Protein AF-A0A8J7Y2Z4-F1 (afdb_monomer)

Foldseek 3Di:
DDDDDDDDDPDDDPPPPPWPWAAAPPPRATDTPPRDDDCCVCPVVVCVVVVDDDDPDQKDWDKDWDKDQAHPVVRDGDPDIFIKIWTWIWGADPVGDTPDIDGPHIGGPDPPPPDPPDDPPDDDD

pLDDT: mean 70.34, std 15.24, range [39.66, 91.12]

Structure (mmCIF, N/CA/C/O backbone):
data_AF-A0A8J7Y2Z4-F1
#
_entry.id   AF-A0A8J7Y2Z4-F1
#
loop_
_atom_site.group_PDB
_atom_site.id
_atom_site.type_symbol
_atom_site.label_atom_id
_atom_site.label_alt_id
_atom_site.label_comp_id
_atom_site.label_asym_id
_atom_site.label_enti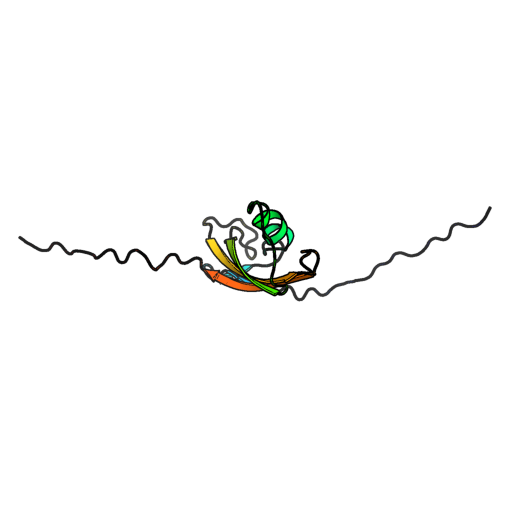ty_id
_atom_site.label_seq_id
_atom_site.pdbx_PDB_ins_code
_atom_site.Cartn_x
_atom_site.Cartn_y
_atom_site.Cartn_z
_atom_site.occupancy
_atom_site.B_iso_or_equiv
_atom_site.auth_seq_id
_atom_site.auth_comp_id
_atom_site.auth_asym_id
_atom_site.auth_atom_id
_atom_site.pdbx_PDB_model_num
ATOM 1 N N . MET A 1 1 ? 28.402 6.223 49.738 1.00 45.69 1 MET A N 1
ATOM 2 C CA . MET A 1 1 ? 28.584 5.985 48.288 1.00 45.69 1 MET A CA 1
ATOM 3 C C . MET A 1 1 ? 27.956 4.642 47.925 1.00 45.69 1 MET A C 1
ATOM 5 O O . MET A 1 1 ? 28.553 3.626 48.266 1.00 45.69 1 MET A O 1
ATOM 9 N N . PRO A 1 2 ? 26.757 4.584 47.319 1.00 43.56 2 PRO A N 1
ATOM 10 C CA . PRO A 1 2 ? 26.221 3.336 46.795 1.00 43.56 2 PRO A CA 1
ATOM 11 C C . PRO A 1 2 ? 26.666 3.099 45.345 1.00 43.56 2 PRO A C 1
ATOM 13 O O . PRO A 1 2 ? 26.938 4.023 44.582 1.00 43.56 2 PRO A O 1
ATOM 16 N N . LYS A 1 3 ? 26.810 1.812 45.032 1.00 46.12 3 LYS A N 1
ATOM 17 C CA . LYS A 1 3 ? 27.498 1.221 43.883 1.00 46.12 3 LYS A CA 1
ATOM 18 C C . LYS A 1 3 ? 26.715 1.407 42.574 1.00 46.12 3 LYS A C 1
ATOM 20 O O . LYS A 1 3 ? 25.490 1.370 42.562 1.00 46.12 3 LYS A O 1
ATOM 25 N N . ARG A 1 4 ? 27.455 1.584 41.471 1.00 52.19 4 ARG A N 1
ATOM 26 C CA . ARG A 1 4 ? 26.949 1.619 40.088 1.00 52.19 4 ARG A CA 1
ATOM 27 C C . ARG A 1 4 ? 26.346 0.264 39.716 1.00 52.19 4 ARG A C 1
ATOM 29 O O . ARG A 1 4 ? 27.083 -0.714 39.604 1.00 52.19 4 ARG A O 1
ATOM 36 N N . ASN A 1 5 ? 25.050 0.237 39.431 1.00 44.34 5 ASN A N 1
ATOM 37 C CA . ASN A 1 5 ? 24.403 -0.907 38.802 1.00 44.34 5 ASN A CA 1
ATOM 38 C C . ASN A 1 5 ? 24.473 -0.719 37.280 1.00 44.34 5 ASN A C 1
ATOM 40 O O . ASN A 1 5 ? 23.797 0.138 36.718 1.00 44.34 5 ASN A O 1
ATOM 44 N N . LYS A 1 6 ? 25.330 -1.501 36.615 1.00 52.31 6 LYS A N 1
ATOM 45 C CA . LYS A 1 6 ? 25.276 -1.708 35.162 1.00 52.31 6 LYS A CA 1
ATOM 46 C C . LYS A 1 6 ? 24.144 -2.702 34.887 1.00 52.31 6 LYS A C 1
ATOM 48 O O . LYS A 1 6 ? 24.355 -3.899 35.039 1.00 52.31 6 LYS A O 1
ATOM 53 N N . SER A 1 7 ? 22.967 -2.207 34.511 1.00 43.47 7 SER A N 1
ATOM 54 C CA . SER A 1 7 ? 21.916 -3.021 33.8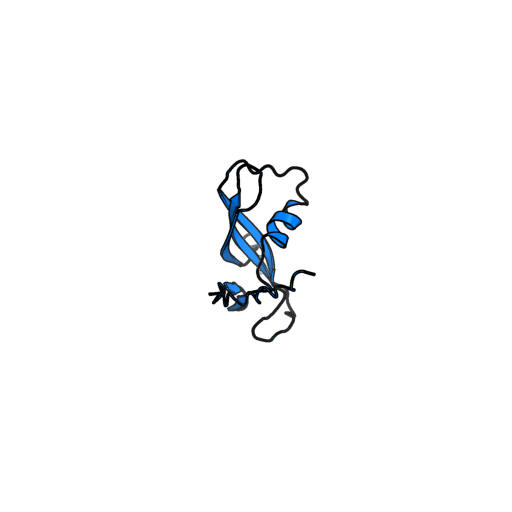83 1.00 43.47 7 SER A CA 1
ATOM 55 C C . SER A 1 7 ? 22.126 -2.925 32.373 1.00 43.47 7 SER A C 1
ATOM 57 O O . SER A 1 7 ? 22.081 -1.838 31.807 1.00 43.47 7 SER A O 1
ATOM 59 N N . SER A 1 8 ? 22.796 -3.930 31.816 1.00 45.09 8 SER A N 1
ATOM 60 C CA . SER A 1 8 ? 22.183 -5.012 31.039 1.00 45.09 8 SER A CA 1
ATOM 61 C C . SER A 1 8 ? 21.781 -4.536 29.645 1.00 45.09 8 SER A C 1
ATOM 63 O O . SER A 1 8 ? 20.785 -3.846 29.451 1.00 45.09 8 SER A O 1
ATOM 65 N N . ARG A 1 9 ? 22.628 -4.896 28.675 1.00 52.00 9 ARG A N 1
ATOM 66 C CA . ARG A 1 9 ? 22.355 -4.775 27.244 1.00 52.00 9 ARG A CA 1
ATOM 67 C C . ARG A 1 9 ? 21.118 -5.617 26.938 1.00 52.00 9 ARG A C 1
ATOM 69 O O . ARG A 1 9 ? 21.194 -6.840 27.002 1.00 52.00 9 ARG A O 1
ATOM 76 N N . HIS A 1 10 ? 20.012 -4.977 26.578 1.00 39.66 10 HIS A N 1
ATOM 77 C CA . HIS A 1 10 ? 18.959 -5.653 25.834 1.00 39.66 10 HIS A CA 1
ATOM 78 C C . HIS A 1 10 ? 19.447 -5.827 24.394 1.00 39.66 10 HIS A C 1
ATOM 80 O O . HIS A 1 10 ? 19.418 -4.902 23.591 1.00 39.66 10 HIS A O 1
ATOM 86 N N . THR A 1 11 ? 19.970 -7.013 24.096 1.00 55.78 11 THR A N 1
ATOM 87 C CA . THR A 1 11 ? 20.035 -7.556 22.738 1.00 55.78 11 THR A CA 1
ATOM 88 C C . THR A 1 11 ? 18.927 -8.590 22.616 1.00 55.78 11 THR A C 1
ATOM 90 O O . THR A 1 11 ? 19.052 -9.688 23.150 1.00 55.78 11 THR A O 1
ATOM 93 N N . SER A 1 12 ? 17.836 -8.198 21.975 1.00 47.88 12 SER A N 1
ATOM 94 C CA . SER A 1 12 ? 16.722 -9.012 21.478 1.00 47.88 12 SER A CA 1
ATOM 95 C C . SER A 1 12 ? 15.863 -7.981 20.738 1.00 47.88 12 SER A C 1
ATOM 97 O O . SER A 1 12 ? 15.565 -6.955 21.328 1.00 47.88 12 SER A O 1
ATOM 99 N N . GLU A 1 13 ? 15.552 -8.079 19.454 1.00 49.38 13 GLU A N 1
ATOM 100 C CA . GLU A 1 13 ? 14.947 -9.228 18.799 1.00 49.38 13 GLU A CA 1
ATOM 101 C C . GLU A 1 13 ? 15.454 -9.334 17.358 1.00 49.38 13 GLU A C 1
ATOM 103 O O . GLU A 1 13 ? 15.487 -8.370 16.595 1.00 49.38 13 GLU A O 1
ATOM 108 N N . LYS A 1 14 ? 15.881 -10.540 16.988 1.00 47.16 14 LYS A N 1
ATOM 109 C CA . LYS A 1 14 ? 16.121 -10.919 15.602 1.00 47.16 14 LYS A CA 1
ATOM 110 C C . LYS A 1 14 ? 14.751 -11.248 15.020 1.00 47.16 14 LYS A C 1
ATOM 112 O O . LYS A 1 14 ? 14.357 -12.410 15.012 1.00 47.16 14 LYS A O 1
ATOM 117 N N . ASP A 1 15 ? 14.017 -10.214 14.633 1.00 45.75 15 ASP A N 1
ATOM 118 C CA . ASP A 1 15 ? 12.743 -10.375 13.950 1.00 45.75 15 ASP 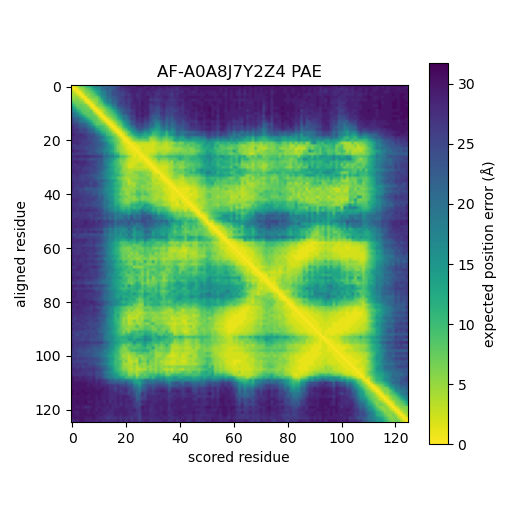A CA 1
ATOM 119 C C . ASP A 1 15 ? 13.048 -10.939 12.559 1.00 45.75 15 ASP A C 1
ATOM 121 O O . ASP A 1 15 ? 13.644 -10.280 11.702 1.00 45.75 15 ASP A O 1
ATOM 125 N N . THR A 1 16 ? 12.783 -12.230 12.369 1.00 44.59 16 THR A N 1
ATOM 126 C CA . THR A 1 16 ? 12.828 -12.869 11.054 1.00 44.59 16 THR A CA 1
ATOM 127 C C . THR A 1 16 ? 11.646 -12.350 10.253 1.00 44.59 16 THR A C 1
ATOM 129 O O . THR A 1 16 ? 10.611 -13.004 10.142 1.00 44.59 16 THR A O 1
ATOM 132 N N . ASP A 1 17 ? 11.844 -11.146 9.735 1.00 49.31 17 ASP A N 1
ATOM 133 C CA . ASP A 1 17 ? 11.021 -10.424 8.787 1.00 49.31 17 ASP A CA 1
ATOM 134 C C . ASP A 1 17 ? 10.787 -11.327 7.571 1.00 49.31 17 ASP A C 1
ATOM 136 O O . ASP A 1 17 ? 11.616 -11.433 6.660 1.00 49.31 17 ASP A O 1
ATOM 140 N N . LYS A 1 18 ? 9.662 -12.051 7.578 1.00 48.12 18 LYS A N 1
ATOM 141 C CA . LYS A 1 18 ? 9.069 -12.610 6.364 1.00 48.12 18 LYS A CA 1
ATOM 142 C C . LYS A 1 18 ? 8.580 -11.416 5.546 1.00 48.12 18 LYS A C 1
ATOM 144 O O . LYS A 1 18 ? 7.381 -11.163 5.488 1.00 48.12 18 LYS A O 1
ATOM 149 N N . ARG A 1 19 ? 9.524 -10.659 4.976 1.00 58.28 19 ARG A N 1
ATOM 150 C CA . ARG A 1 19 ? 9.249 -9.483 4.150 1.00 58.28 19 ARG A CA 1
ATOM 151 C C . ARG A 1 19 ? 8.304 -9.926 3.055 1.00 58.28 19 ARG A C 1
ATOM 153 O O . ARG A 1 19 ? 8.682 -10.766 2.236 1.00 58.28 19 ARG A O 1
ATOM 160 N N . ALA A 1 20 ? 7.088 -9.394 3.063 1.00 60.03 20 ALA A N 1
ATOM 161 C CA . ALA A 1 20 ? 6.211 -9.507 1.915 1.00 60.03 20 ALA A CA 1
ATOM 162 C C . ALA A 1 20 ? 6.989 -8.964 0.707 1.00 60.03 20 ALA A C 1
ATOM 164 O O . ALA A 1 20 ? 7.439 -7.818 0.715 1.00 60.03 20 ALA A O 1
ATOM 165 N N . ARG A 1 21 ? 7.250 -9.836 -0.269 1.00 71.12 21 ARG A N 1
ATOM 166 C CA . ARG A 1 21 ? 7.872 -9.475 -1.541 1.00 71.12 21 ARG A CA 1
ATOM 167 C C . ARG A 1 21 ? 6.752 -9.392 -2.555 1.00 71.12 21 ARG A C 1
ATOM 169 O O . ARG A 1 21 ? 6.085 -10.397 -2.801 1.00 71.12 21 ARG A O 1
ATOM 176 N N . PHE A 1 22 ? 6.543 -8.205 -3.097 1.00 80.62 22 PHE A N 1
ATOM 177 C CA . PHE A 1 22 ? 5.623 -8.000 -4.202 1.00 80.62 22 PHE A CA 1
ATOM 178 C C . PHE A 1 22 ? 6.401 -8.049 -5.510 1.00 80.62 22 PHE A C 1
ATOM 180 O O . PHE A 1 22 ? 7.631 -8.013 -5.514 1.00 80.62 22 PHE A O 1
ATOM 187 N N . VAL A 1 23 ? 5.686 -8.169 -6.619 1.00 81.19 23 VAL A N 1
ATOM 188 C CA . VAL A 1 23 ? 6.271 -8.157 -7.958 1.00 81.19 23 VAL A CA 1
ATOM 189 C C . VAL A 1 23 ? 5.662 -6.985 -8.707 1.00 81.19 23 VAL A C 1
ATOM 191 O O . VAL A 1 23 ? 4.443 -6.824 -8.697 1.00 81.19 23 VAL A O 1
ATOM 194 N N . CYS A 1 24 ? 6.500 -6.161 -9.333 1.00 80.81 24 CYS A N 1
ATOM 195 C CA . CYS A 1 24 ? 6.046 -5.113 -10.231 1.00 80.81 24 CYS A CA 1
ATOM 196 C C . CYS A 1 24 ? 5.332 -5.786 -11.414 1.00 80.81 24 CYS A C 1
ATOM 198 O O . CYS A 1 24 ? 5.974 -6.539 -12.148 1.00 80.81 24 CYS A O 1
ATOM 200 N N . PRO A 1 25 ? 4.034 -5.531 -11.636 1.00 78.81 25 PRO A N 1
ATOM 201 C CA . PRO A 1 25 ? 3.274 -6.221 -12.677 1.00 78.81 25 PRO A CA 1
ATOM 202 C C . PRO A 1 25 ? 3.734 -5.867 -14.096 1.00 78.81 25 PRO A C 1
ATOM 204 O O . PRO A 1 25 ? 3.429 -6.602 -15.027 1.00 78.81 25 PRO A O 1
ATOM 207 N N . VAL A 1 26 ? 4.483 -4.774 -14.265 1.00 77.38 26 VAL A N 1
ATOM 208 C CA . VAL A 1 26 ? 4.904 -4.299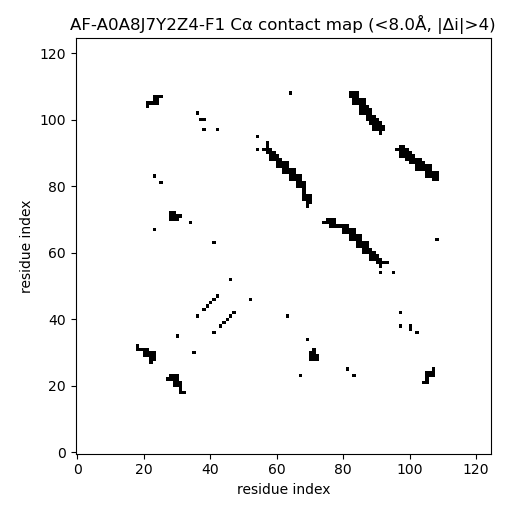 -15.585 1.00 77.38 26 VAL A CA 1
ATOM 209 C C . VAL A 1 26 ? 6.263 -4.880 -16.010 1.00 77.38 26 VAL A C 1
ATOM 211 O O . VAL A 1 26 ? 6.396 -5.342 -17.137 1.00 77.38 26 VAL A O 1
ATOM 214 N N . TYR A 1 27 ? 7.265 -4.929 -15.120 1.00 76.38 27 TYR A N 1
ATOM 215 C CA . TYR A 1 27 ? 8.586 -5.513 -15.438 1.00 76.38 27 TYR A CA 1
ATOM 216 C C . TYR A 1 27 ? 8.812 -6.915 -14.854 1.00 76.38 27 TYR A C 1
ATOM 218 O O . TYR A 1 27 ? 9.818 -7.552 -15.155 1.00 76.38 27 TYR A O 1
ATOM 226 N N . GLY A 1 28 ? 7.920 -7.401 -13.988 1.00 73.25 28 GLY A N 1
ATOM 227 C CA . GLY A 1 28 ? 8.049 -8.712 -13.350 1.00 73.25 28 GLY A CA 1
ATOM 228 C C . GLY A 1 28 ? 9.140 -8.808 -12.275 1.00 73.25 28 GLY A C 1
ATOM 229 O O . GLY A 1 28 ? 9.394 -9.907 -11.787 1.00 73.25 28 GLY A O 1
ATOM 230 N N . LYS A 1 29 ? 9.770 -7.689 -11.891 1.00 78.75 29 LYS A N 1
ATOM 231 C CA . LYS A 1 29 ? 10.847 -7.634 -10.884 1.00 78.75 29 LYS A CA 1
ATOM 232 C C . LYS A 1 29 ? 10.310 -7.404 -9.471 1.00 78.75 29 LYS A C 1
ATOM 234 O O . LYS A 1 29 ? 9.214 -6.863 -9.301 1.00 78.75 29 LYS A O 1
ATOM 239 N N . SER A 1 30 ? 11.055 -7.834 -8.452 1.00 77.88 30 SER A N 1
ATOM 240 C CA . SER A 1 30 ? 10.611 -7.731 -7.057 1.00 77.88 30 SER A CA 1
ATOM 241 C C . SER A 1 30 ? 10.569 -6.293 -6.540 1.00 77.88 30 SER A C 1
ATOM 243 O O . SER A 1 30 ? 11.470 -5.508 -6.810 1.00 77.88 30 SER A O 1
ATOM 245 N N . VAL A 1 31 ? 9.558 -6.003 -5.722 1.00 74.69 31 VAL A N 1
ATOM 246 C CA . VAL A 1 31 ? 9.426 -4.781 -4.925 1.00 74.69 31 VAL A CA 1
ATOM 247 C C . VAL A 1 31 ? 9.395 -5.181 -3.453 1.00 74.69 31 VAL A C 1
ATOM 249 O O . VAL A 1 31 ? 8.546 -5.970 -3.016 1.00 74.69 31 VAL A O 1
ATOM 252 N N . SER A 1 32 ? 10.332 -4.664 -2.674 1.00 74.81 32 SER A N 1
ATOM 253 C CA . SER A 1 32 ? 10.498 -4.934 -1.255 1.00 74.81 32 SER A CA 1
ATOM 254 C C . SER A 1 32 ? 10.911 -3.661 -0.500 1.00 74.81 32 SER A C 1
ATOM 256 O O . SER A 1 32 ? 10.794 -2.536 -0.978 1.00 74.81 32 SER A O 1
ATOM 258 N N . ARG A 1 33 ? 11.263 -3.786 0.781 1.00 72.69 33 ARG A N 1
ATOM 259 C CA . ARG A 1 33 ? 11.693 -2.623 1.573 1.00 72.69 33 ARG A CA 1
ATOM 260 C C . ARG A 1 33 ? 13.143 -2.268 1.216 1.00 72.69 33 ARG A C 1
ATOM 262 O O . ARG A 1 33 ? 13.970 -3.183 1.256 1.00 72.69 33 ARG A O 1
ATOM 269 N N . PRO A 1 34 ? 13.486 -0.977 1.019 1.00 70.06 34 PRO A N 1
ATOM 270 C CA . PRO A 1 34 ? 12.735 0.219 1.438 1.00 70.06 34 PRO A CA 1
ATOM 271 C C . PRO A 1 34 ? 11.815 0.845 0.374 1.00 70.06 34 PRO A C 1
ATOM 273 O O . PRO A 1 34 ? 11.239 1.892 0.641 1.00 70.06 34 PRO A O 1
ATOM 276 N N . HIS A 1 35 ? 11.677 0.241 -0.804 1.00 72.69 35 HIS A N 1
ATOM 277 C CA . HIS A 1 35 ? 10.962 0.833 -1.943 1.00 72.69 35 HIS A CA 1
ATOM 278 C C . HIS A 1 35 ? 9.455 0.529 -1.957 1.00 72.69 35 HIS A C 1
ATOM 280 O O . HIS A 1 35 ? 8.721 1.047 -2.797 1.00 72.69 35 HIS A O 1
ATOM 286 N N . LEU A 1 36 ? 8.977 -0.281 -1.009 1.00 77.56 36 LEU A N 1
ATOM 287 C CA . LEU A 1 36 ? 7.555 -0.462 -0.733 1.00 77.56 36 LEU A CA 1
ATOM 288 C C . LEU A 1 36 ? 6.947 0.748 -0.026 1.00 77.56 36 LEU A C 1
ATOM 290 O O . LEU A 1 36 ? 7.569 1.372 0.832 1.00 77.56 36 LEU A O 1
ATOM 294 N N . LEU A 1 37 ? 5.673 0.980 -0.332 1.00 80.19 37 LEU A N 1
ATOM 295 C CA . LEU A 1 37 ? 4.841 1.959 0.353 1.00 80.19 37 LEU A CA 1
ATOM 296 C C . LEU A 1 37 ? 4.748 1.660 1.851 1.00 80.19 37 LEU A C 1
ATOM 298 O O . LEU A 1 37 ? 4.622 0.507 2.277 1.00 80.19 37 LEU A O 1
ATOM 302 N N . ASP A 1 38 ? 4.760 2.721 2.645 1.00 82.94 38 ASP A N 1
ATOM 303 C CA . ASP A 1 38 ? 4.615 2.658 4.090 1.00 82.94 38 ASP A CA 1
ATOM 304 C C . ASP A 1 38 ? 3.538 3.630 4.591 1.00 82.94 38 ASP A C 1
ATOM 306 O O . ASP A 1 38 ? 3.005 4.466 3.859 1.00 82.94 38 ASP A O 1
ATOM 310 N N . VAL A 1 39 ? 3.189 3.505 5.872 1.00 82.56 39 VAL A N 1
ATOM 311 C CA . VAL A 1 39 ? 2.166 4.351 6.506 1.00 82.56 39 VAL A CA 1
ATOM 312 C C . VAL A 1 39 ? 2.537 5.833 6.413 1.00 82.56 39 VAL A C 1
ATOM 314 O O . VAL A 1 39 ? 1.660 6.677 6.231 1.00 82.56 39 VAL A O 1
ATOM 317 N N . GLN A 1 40 ? 3.828 6.150 6.536 1.00 82.50 40 GLN A N 1
ATOM 318 C CA . GLN A 1 40 ? 4.324 7.520 6.501 1.00 82.50 40 GLN A CA 1
ATOM 319 C C . GLN A 1 40 ? 4.050 8.163 5.135 1.00 82.50 40 GLN A C 1
ATOM 321 O O . GLN A 1 40 ? 3.379 9.190 5.070 1.00 82.50 40 GLN A O 1
ATOM 326 N N . SER A 1 41 ? 4.493 7.527 4.052 1.00 82.12 41 SER A N 1
ATOM 327 C CA . SER A 1 41 ? 4.307 8.014 2.682 1.00 82.12 41 SER A CA 1
ATOM 328 C C . SER A 1 41 ? 2.834 8.059 2.267 1.00 82.12 41 SER A C 1
ATOM 330 O O . SER A 1 41 ? 2.382 9.049 1.695 1.00 82.12 41 SER A O 1
ATOM 332 N N . VAL A 1 42 ? 2.047 7.029 2.594 1.00 80.19 42 VAL A N 1
ATOM 333 C CA . VAL A 1 42 ? 0.667 6.910 2.093 1.00 80.19 42 VAL A CA 1
ATOM 334 C C . VAL A 1 42 ? -0.341 7.688 2.936 1.00 80.19 42 VAL A C 1
ATOM 336 O O . VAL A 1 42 ? -1.150 8.445 2.398 1.00 80.19 42 VAL A O 1
ATOM 339 N N . ILE A 1 43 ? -0.328 7.496 4.256 1.00 79.38 43 ILE A N 1
ATOM 340 C CA . ILE A 1 43 ? -1.345 8.062 5.150 1.00 79.38 43 ILE A CA 1
ATOM 341 C C . ILE A 1 43 ? -0.918 9.438 5.638 1.00 79.38 43 ILE A C 1
ATOM 343 O O . ILE A 1 43 ? -1.686 10.391 5.541 1.00 79.38 43 ILE A O 1
ATOM 347 N N . ILE A 1 44 ? 0.295 9.554 6.179 1.00 75.31 44 ILE A N 1
ATOM 348 C CA . ILE A 1 44 ? 0.717 10.793 6.838 1.00 75.31 44 ILE A CA 1
ATOM 349 C C . ILE A 1 44 ? 1.001 11.871 5.796 1.00 75.31 44 ILE A C 1
ATOM 351 O O . ILE A 1 44 ? 0.512 12.984 5.950 1.00 75.31 44 ILE A O 1
ATOM 355 N N . GLU A 1 45 ? 1.743 11.543 4.740 1.00 77.94 45 GLU A N 1
ATOM 356 C CA . GLU A 1 45 ? 2.132 12.483 3.684 1.00 77.94 45 GLU A CA 1
ATOM 357 C C . GLU A 1 45 ? 1.113 12.517 2.541 1.00 77.94 45 GLU A C 1
ATOM 359 O O . GLU A 1 45 ? 0.691 13.596 2.124 1.00 77.94 45 GLU A O 1
ATOM 364 N N . GLY A 1 46 ? 0.650 11.355 2.073 1.00 72.44 46 GLY A N 1
ATOM 365 C CA . GLY A 1 46 ? -0.315 11.267 0.977 1.00 72.44 46 GLY A CA 1
ATOM 366 C C . GLY A 1 46 ? -1.666 11.906 1.306 1.00 72.44 46 GLY A C 1
ATOM 367 O O . GLY A 1 46 ? -2.214 12.652 0.492 1.00 72.44 46 GLY A O 1
ATOM 368 N N . TRP A 1 47 ? -2.206 11.691 2.512 1.00 72.00 47 TRP A N 1
ATOM 369 C CA . TRP A 1 47 ? -3.487 12.300 2.901 1.00 72.00 47 TRP A CA 1
ATOM 370 C C . TRP A 1 47 ? -3.341 13.708 3.483 1.00 72.00 47 TRP A C 1
ATOM 372 O O . TRP A 1 47 ? -4.353 14.395 3.638 1.00 72.00 47 TRP A O 1
ATOM 382 N N . TYR A 1 48 ? -2.113 14.180 3.737 1.00 57.16 48 TYR A N 1
ATOM 383 C CA . TYR A 1 48 ? -1.838 15.551 4.185 1.00 57.16 48 TYR A CA 1
ATOM 384 C C . TYR A 1 48 ? -2.423 16.605 3.237 1.00 57.16 48 TYR A C 1
ATOM 386 O O . TYR A 1 48 ? -2.919 17.646 3.670 1.00 57.16 48 TYR A O 1
ATOM 394 N N . PHE A 1 49 ? -2.396 16.330 1.930 1.00 53.16 49 PHE A N 1
ATOM 395 C CA . PHE A 1 49 ? -2.884 17.251 0.902 1.00 53.16 49 PHE A CA 1
ATOM 396 C C . PHE A 1 49 ? -4.412 17.345 0.834 1.00 53.16 49 PHE A C 1
ATOM 398 O O . PHE A 1 49 ? -4.958 18.275 0.235 1.00 53.16 49 PHE A O 1
ATOM 405 N N . VAL A 1 50 ? -5.123 16.436 1.497 1.00 61.06 50 VAL A N 1
ATOM 406 C CA . VAL A 1 50 ? -6.577 16.474 1.593 1.00 61.06 50 VAL A CA 1
ATOM 407 C C . VAL A 1 50 ? -6.933 17.277 2.848 1.00 61.06 50 VAL A C 1
ATOM 409 O O . VAL A 1 50 ? -6.960 16.761 3.961 1.00 61.06 50 VAL A O 1
ATOM 412 N N . GLN A 1 51 ? -7.208 18.576 2.674 1.00 53.47 51 GLN A N 1
ATOM 413 C CA . GLN A 1 51 ? -7.354 19.569 3.760 1.00 53.47 51 GLN A CA 1
ATOM 414 C C . GLN A 1 51 ? -8.332 19.189 4.897 1.00 53.47 51 GLN A C 1
ATOM 416 O O . GLN A 1 51 ? -8.284 19.807 5.962 1.00 53.47 51 GLN A O 1
ATOM 421 N N . ARG A 1 52 ? -9.234 18.214 4.695 1.00 56.06 52 ARG A N 1
ATOM 422 C CA . ARG A 1 52 ? -10.146 17.667 5.717 1.00 56.06 52 ARG A CA 1
ATOM 423 C C . ARG A 1 52 ? -10.490 16.193 5.460 1.00 56.06 52 ARG A C 1
ATOM 425 O O . ARG A 1 52 ? -11.627 15.880 5.111 1.00 56.06 52 ARG A O 1
ATOM 432 N N . THR A 1 53 ? -9.548 15.280 5.675 1.00 62.00 53 THR A N 1
ATOM 433 C CA . THR A 1 53 ? -9.861 13.840 5.701 1.00 62.00 53 THR A CA 1
ATOM 434 C C . THR A 1 53 ? -10.434 13.450 7.058 1.00 62.00 53 THR A C 1
ATOM 436 O O . THR A 1 53 ? -9.786 13.609 8.089 1.00 62.00 53 THR A O 1
ATOM 439 N N . ARG A 1 54 ? -11.666 12.932 7.076 1.00 64.75 54 ARG A N 1
ATOM 440 C CA . ARG A 1 54 ? -12.251 12.283 8.255 1.00 64.75 54 ARG A CA 1
ATOM 441 C C . ARG A 1 54 ? -12.463 10.811 7.946 1.00 64.75 54 ARG A C 1
ATOM 443 O O . ARG A 1 54 ? -13.296 10.470 7.112 1.00 64.75 54 ARG A O 1
ATOM 450 N N . ILE A 1 55 ? -11.763 9.953 8.674 1.00 67.06 55 ILE A N 1
ATOM 451 C CA . ILE A 1 55 ? -11.969 8.508 8.624 1.00 67.06 55 ILE A CA 1
ATOM 452 C C . ILE A 1 55 ? -13.205 8.197 9.470 1.00 67.06 55 ILE A C 1
ATOM 454 O O . ILE A 1 55 ? -13.216 8.407 10.680 1.00 67.06 55 ILE A O 1
ATOM 458 N N . VAL A 1 56 ? -14.293 7.785 8.821 1.00 67.56 56 VAL A N 1
ATOM 459 C CA . VAL A 1 56 ? -15.567 7.451 9.492 1.00 67.56 56 VAL A CA 1
ATOM 460 C C . VAL A 1 56 ? -15.729 5.936 9.648 1.00 67.56 56 VAL A C 1
ATOM 462 O O . VAL A 1 56 ? -16.522 5.475 10.465 1.00 67.56 56 VAL A O 1
ATOM 465 N N . ILE A 1 57 ? -14.949 5.163 8.890 1.00 73.00 57 ILE A N 1
ATOM 466 C CA . ILE A 1 57 ? -14.976 3.704 8.883 1.00 73.00 57 ILE A CA 1
ATOM 467 C C . ILE A 1 57 ? -13.646 3.211 9.467 1.00 73.00 57 ILE A C 1
ATOM 469 O O . ILE A 1 57 ? -12.600 3.570 8.935 1.00 73.00 57 ILE A O 1
ATOM 473 N N . PRO A 1 58 ? -13.656 2.394 10.535 1.00 79.94 58 PRO A N 1
ATOM 474 C CA . PRO A 1 58 ? -12.436 1.973 11.230 1.00 79.94 58 PRO A CA 1
ATOM 475 C C . PRO A 1 58 ? -11.561 1.020 10.408 1.00 79.94 58 PRO A C 1
ATOM 477 O O . PRO A 1 58 ? -10.416 0.790 10.766 1.00 79.94 58 PRO A O 1
ATOM 480 N N . LYS A 1 59 ? -12.093 0.444 9.328 1.00 89.19 59 LYS A N 1
ATOM 481 C CA . LYS A 1 59 ? -11.373 -0.451 8.422 1.00 89.19 59 LYS A CA 1
ATOM 482 C C . LYS A 1 59 ? -11.667 -0.034 6.995 1.00 89.19 59 LYS A C 1
ATOM 484 O O . LYS A 1 59 ? -12.835 0.074 6.625 1.00 89.19 59 LYS A O 1
ATOM 489 N N . VAL A 1 60 ? -10.632 0.195 6.206 1.00 87.06 60 VAL A N 1
ATOM 490 C CA . VAL A 1 60 ? -10.765 0.676 4.833 1.00 87.06 60 VAL A CA 1
ATOM 491 C C . VAL A 1 60 ? -9.812 -0.081 3.924 1.00 87.06 60 VAL A C 1
ATOM 493 O O . VAL A 1 60 ? -8.685 -0.391 4.301 1.00 87.06 60 VAL A O 1
ATOM 496 N N . VAL A 1 61 ? -10.294 -0.380 2.722 1.00 87.12 61 VAL A N 1
ATOM 497 C CA . VAL A 1 61 ? -9.454 -0.768 1.593 1.00 87.12 61 VAL A CA 1
ATOM 498 C C . VAL A 1 61 ? -9.474 0.401 0.625 1.00 87.12 61 VAL A C 1
ATOM 500 O O . VAL A 1 61 ? -10.555 0.882 0.281 1.00 87.12 61 VAL A O 1
ATOM 503 N N . PHE A 1 62 ? -8.306 0.882 0.227 1.00 84.44 62 PHE A N 1
ATOM 504 C CA . PHE A 1 62 ? -8.186 1.980 -0.723 1.00 84.44 62 PHE A CA 1
ATOM 505 C C . PHE A 1 62 ? -7.052 1.726 -1.709 1.00 84.44 62 PHE A C 1
ATOM 507 O O . PHE A 1 62 ? -6.139 0.943 -1.450 1.00 84.44 62 PHE A O 1
ATOM 514 N N . GLU A 1 63 ? -7.143 2.390 -2.851 1.00 86.69 63 GLU A N 1
ATOM 515 C CA . GLU A 1 63 ? -6.135 2.347 -3.900 1.00 86.69 63 GLU A CA 1
ATOM 516 C C . GLU A 1 63 ? -5.219 3.564 -3.769 1.00 86.69 63 GLU A C 1
ATOM 518 O O . GLU A 1 63 ? -5.677 4.677 -3.494 1.00 86.69 63 GLU A O 1
ATOM 523 N N . HIS A 1 64 ? -3.919 3.344 -3.931 1.00 85.12 64 HIS A N 1
ATOM 524 C CA . HIS A 1 64 ? -2.912 4.393 -3.931 1.00 85.12 64 HIS A CA 1
ATOM 525 C C . HIS A 1 64 ? -2.020 4.243 -5.156 1.00 85.12 64 HIS A C 1
ATOM 527 O O . HIS A 1 64 ? -1.371 3.214 -5.341 1.00 85.12 64 HIS A O 1
ATOM 533 N N . GLU A 1 65 ? -2.002 5.277 -5.985 1.00 85.69 65 GLU A N 1
ATOM 534 C CA . GLU A 1 65 ? -1.117 5.367 -7.138 1.00 85.69 65 GLU A CA 1
ATOM 535 C C . GLU A 1 65 ? 0.301 5.715 -6.673 1.00 85.69 65 GLU A C 1
ATOM 537 O O . GLU A 1 65 ? 0.500 6.662 -5.911 1.00 85.69 65 GLU A O 1
ATOM 542 N N . SER A 1 66 ? 1.290 4.951 -7.125 1.00 80.75 66 SER A N 1
ATOM 543 C CA . SER A 1 66 ? 2.699 5.205 -6.844 1.00 80.75 66 SER A CA 1
ATOM 544 C C . SER A 1 66 ? 3.568 4.943 -8.068 1.00 80.75 66 SER A C 1
ATOM 546 O O . SER A 1 66 ? 3.176 4.250 -9.004 1.00 80.75 66 SER A O 1
ATOM 548 N N . ILE A 1 67 ? 4.771 5.516 -8.068 1.00 82.00 67 ILE A N 1
ATOM 549 C CA . ILE A 1 67 ? 5.740 5.339 -9.149 1.00 82.00 67 ILE A CA 1
ATOM 550 C C . ILE A 1 67 ? 6.807 4.348 -8.692 1.00 82.00 67 ILE A C 1
ATOM 552 O O . ILE A 1 67 ? 7.538 4.598 -7.734 1.00 82.00 67 ILE A O 1
ATOM 556 N N . HIS A 1 68 ? 6.925 3.239 -9.410 1.00 79.50 68 HIS A N 1
ATOM 557 C CA . HIS A 1 68 ? 8.028 2.304 -9.294 1.00 79.50 68 HIS A CA 1
ATOM 558 C C . HIS A 1 68 ? 9.217 2.819 -10.118 1.00 79.50 68 HIS A C 1
ATOM 560 O O . HIS A 1 68 ? 9.162 2.871 -11.347 1.00 79.50 68 HIS A O 1
ATOM 566 N N . CYS A 1 69 ? 10.275 3.242 -9.424 1.00 77.88 69 CYS A N 1
ATOM 567 C CA . CYS A 1 69 ? 11.442 3.911 -10.008 1.00 77.88 69 CYS A CA 1
ATOM 568 C C . CYS A 1 69 ? 12.776 3.199 -9.738 1.00 77.88 69 CYS A C 1
ATOM 570 O O . CYS A 1 69 ? 13.829 3.706 -10.124 1.00 77.88 69 CYS A O 1
ATOM 572 N N . HIS A 1 70 ? 12.754 2.052 -9.057 1.00 79.00 70 HIS A N 1
ATOM 573 C CA . HIS A 1 70 ? 13.958 1.360 -8.616 1.00 79.00 70 HIS A CA 1
ATOM 574 C C . HIS A 1 70 ? 13.871 -0.134 -8.904 1.00 79.00 70 HIS A C 1
ATOM 576 O O . HIS A 1 70 ? 12.853 -0.763 -8.645 1.00 79.00 70 HIS A O 1
ATOM 582 N N . ASP A 1 71 ? 14.952 -0.682 -9.434 1.00 75.75 71 ASP A N 1
ATOM 583 C CA . ASP A 1 71 ? 15.136 -2.102 -9.653 1.00 75.75 71 ASP A CA 1
ATOM 584 C C . ASP A 1 71 ? 15.939 -2.697 -8.501 1.00 75.75 71 ASP A C 1
ATOM 586 O O . ASP A 1 71 ? 17.139 -2.454 -8.381 1.00 75.75 71 ASP A O 1
ATOM 590 N N . GLU A 1 72 ? 15.287 -3.494 -7.661 1.00 75.12 72 GLU A N 1
ATOM 591 C CA . GLU A 1 72 ? 15.952 -4.103 -6.510 1.00 75.12 72 GLU A CA 1
ATOM 592 C C . GLU A 1 72 ? 16.872 -5.274 -6.866 1.00 75.12 72 GLU A C 1
ATOM 594 O O . GLU A 1 72 ? 17.746 -5.621 -6.072 1.00 75.12 72 GLU A O 1
ATOM 599 N N . GLU A 1 73 ? 16.673 -5.925 -8.015 1.00 74.25 73 GLU A N 1
ATOM 600 C CA . GLU A 1 73 ? 17.531 -7.041 -8.426 1.00 74.25 73 GLU A CA 1
ATOM 601 C C . GLU A 1 73 ? 18.878 -6.529 -8.932 1.00 74.25 73 GLU A C 1
ATOM 603 O O . GLU A 1 73 ? 19.917 -7.143 -8.679 1.00 74.25 73 GLU A O 1
ATOM 608 N N . GLU A 1 74 ? 18.851 -5.396 -9.631 1.00 75.19 74 GLU A N 1
ATOM 609 C CA . GLU A 1 74 ? 20.033 -4.769 -10.217 1.00 75.19 74 GLU A CA 1
ATOM 610 C C . GLU A 1 74 ? 20.617 -3.639 -9.347 1.00 75.19 74 GLU A C 1
ATOM 612 O O . GLU A 1 74 ? 21.732 -3.196 -9.616 1.00 75.19 74 GLU A O 1
ATOM 617 N N . ASP A 1 75 ? 19.917 -3.223 -8.282 1.00 76.88 75 ASP A N 1
ATOM 618 C CA . ASP A 1 75 ? 20.278 -2.114 -7.377 1.00 76.88 75 ASP A CA 1
ATOM 619 C C . ASP A 1 75 ? 20.513 -0.791 -8.137 1.00 76.88 75 ASP A C 1
ATOM 621 O O . ASP A 1 75 ? 21.438 -0.021 -7.864 1.00 76.88 75 ASP A O 1
ATOM 625 N N . ILE A 1 76 ? 19.666 -0.525 -9.139 1.00 76.19 76 ILE A N 1
ATOM 626 C CA . ILE A 1 76 ? 19.737 0.664 -10.003 1.00 76.19 76 ILE A CA 1
ATOM 627 C C . ILE A 1 76 ? 18.388 1.377 -10.102 1.00 76.19 76 ILE A C 1
ATOM 629 O O . ILE A 1 76 ? 17.324 0.802 -9.891 1.00 76.19 76 ILE A O 1
ATOM 633 N N . GLY A 1 77 ? 18.417 2.669 -10.431 1.00 77.12 77 GLY A N 1
ATOM 634 C CA . GLY A 1 77 ? 17.207 3.376 -10.854 1.00 77.12 77 GLY A CA 1
ATOM 635 C C . GLY A 1 77 ? 16.724 2.844 -12.203 1.00 77.12 77 GLY A C 1
ATOM 636 O O . GLY A 1 77 ? 17.541 2.609 -13.093 1.00 77.12 77 GLY A O 1
ATOM 637 N N . LEU A 1 78 ? 15.412 2.668 -12.351 1.00 73.94 78 LEU A N 1
ATOM 638 C CA . LEU A 1 78 ? 14.819 2.287 -13.630 1.00 73.94 78 LEU A CA 1
ATOM 639 C C . LEU A 1 78 ? 14.929 3.455 -14.618 1.00 73.94 78 LEU A C 1
ATOM 641 O O . LEU A 1 78 ? 14.661 4.604 -14.263 1.00 73.94 78 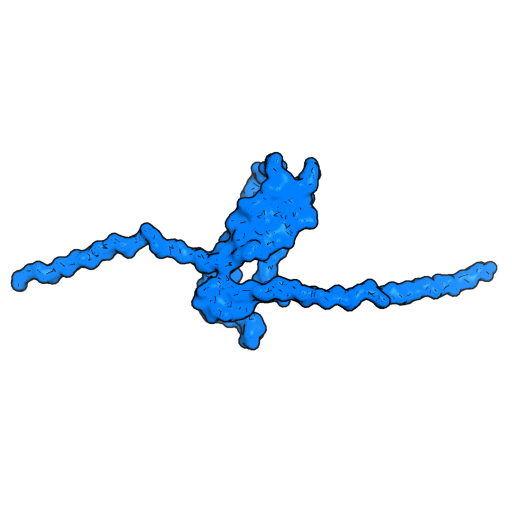LEU A O 1
ATOM 645 N N . GLU A 1 79 ? 15.326 3.157 -15.857 1.00 68.88 79 GLU A N 1
ATOM 646 C CA . GLU A 1 79 ? 15.410 4.150 -16.939 1.00 68.88 79 GLU A CA 1
ATOM 647 C C . GLU A 1 79 ? 14.016 4.651 -17.354 1.00 68.88 79 GLU A C 1
ATOM 649 O O . GLU A 1 79 ? 13.848 5.817 -17.711 1.00 68.88 79 GLU A O 1
ATOM 654 N N . GLU A 1 80 ? 13.003 3.793 -17.221 1.00 73.06 80 GLU A N 1
ATOM 655 C C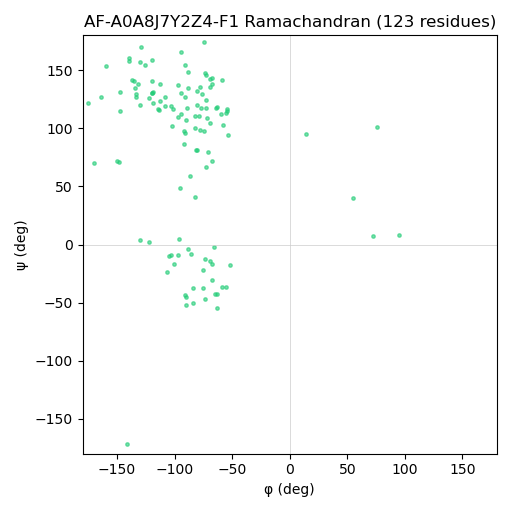A . GLU A 1 80 ? 11.598 4.110 -17.446 1.00 73.06 80 GLU A CA 1
ATOM 656 C C . GLU A 1 80 ? 10.790 3.904 -16.152 1.00 73.06 80 GLU A C 1
ATOM 658 O O . GLU A 1 80 ? 10.924 2.911 -15.435 1.00 73.06 80 GLU A O 1
ATOM 663 N N . LEU A 1 81 ? 9.991 4.919 -15.814 1.00 78.50 81 LEU A N 1
ATOM 664 C CA . LEU A 1 81 ? 9.209 4.974 -14.584 1.00 78.50 81 LEU A CA 1
ATOM 665 C C . LEU A 1 81 ? 7.854 4.314 -14.788 1.00 78.50 81 LEU A C 1
ATOM 667 O O . LEU A 1 81 ? 7.151 4.616 -15.749 1.00 78.50 81 LEU A O 1
ATOM 671 N N . HIS A 1 82 ? 7.451 3.486 -13.832 1.00 77.38 82 HIS A N 1
ATOM 672 C CA . HIS A 1 82 ? 6.201 2.748 -13.919 1.00 77.38 82 HIS A CA 1
ATOM 673 C C . HIS A 1 82 ? 5.196 3.178 -12.878 1.00 77.38 82 HIS A C 1
ATOM 675 O O . HIS A 1 82 ? 5.386 2.942 -11.686 1.00 77.38 82 HIS A O 1
ATOM 681 N N . THR A 1 83 ? 4.085 3.737 -13.333 1.00 83.12 83 THR A N 1
ATOM 682 C CA . THR A 1 83 ? 2.946 3.977 -12.459 1.00 83.12 83 THR A CA 1
ATOM 683 C C . THR A 1 83 ? 2.260 2.652 -12.133 1.00 83.12 83 THR A C 1
ATOM 685 O O . THR A 1 83 ? 1.856 1.892 -13.017 1.00 83.12 83 THR A O 1
ATOM 688 N N . VAL A 1 84 ? 2.126 2.370 -10.843 1.00 84.88 84 VAL A N 1
ATOM 689 C CA . VAL A 1 84 ? 1.440 1.197 -10.304 1.00 84.88 84 VAL A CA 1
ATOM 690 C C . VAL A 1 84 ? 0.369 1.635 -9.315 1.00 84.88 84 VAL A C 1
ATOM 692 O O . VAL A 1 84 ? 0.463 2.693 -8.696 1.00 84.88 84 VAL A O 1
ATOM 695 N N . ILE A 1 85 ? -0.653 0.804 -9.147 1.00 86.62 85 ILE A N 1
ATOM 696 C CA . ILE A 1 85 ? -1.698 1.000 -8.145 1.00 86.62 85 ILE A CA 1
ATOM 697 C C . ILE A 1 85 ? -1.498 -0.039 -7.047 1.00 86.62 85 ILE A C 1
ATOM 699 O O . ILE A 1 85 ? -1.574 -1.242 -7.296 1.00 86.62 85 ILE A O 1
ATOM 703 N N . ALA A 1 86 ? -1.263 0.416 -5.821 1.00 87.62 86 ALA A N 1
ATOM 704 C CA . ALA A 1 86 ? -1.264 -0.437 -4.643 1.00 87.62 86 ALA A CA 1
ATOM 705 C C . ALA A 1 86 ? -2.664 -0.483 -4.026 1.00 87.62 86 ALA A C 1
ATOM 707 O O . ALA A 1 86 ? -3.245 0.554 -3.703 1.00 87.62 86 ALA A O 1
ATOM 708 N N . VAL A 1 87 ? -3.192 -1.689 -3.817 1.00 86.56 87 VAL A N 1
ATOM 709 C CA . VAL A 1 87 ? -4.412 -1.908 -3.031 1.00 86.56 87 VAL A CA 1
ATOM 710 C C . VAL A 1 87 ? -3.996 -2.109 -1.582 1.00 86.56 87 VAL A C 1
ATOM 712 O O . VAL A 1 87 ? -3.277 -3.056 -1.262 1.00 86.56 87 VAL A O 1
ATOM 715 N N . ILE A 1 88 ? -4.439 -1.218 -0.702 1.00 90.12 88 ILE A N 1
ATOM 716 C CA . ILE A 1 88 ? -3.977 -1.143 0.682 1.00 90.12 88 ILE A CA 1
ATOM 717 C C . ILE A 1 88 ? -5.153 -1.362 1.619 1.00 90.12 88 ILE A C 1
ATOM 719 O O . ILE A 1 88 ? -6.195 -0.719 1.494 1.00 90.12 88 ILE A O 1
ATOM 723 N N . PHE A 1 89 ? -4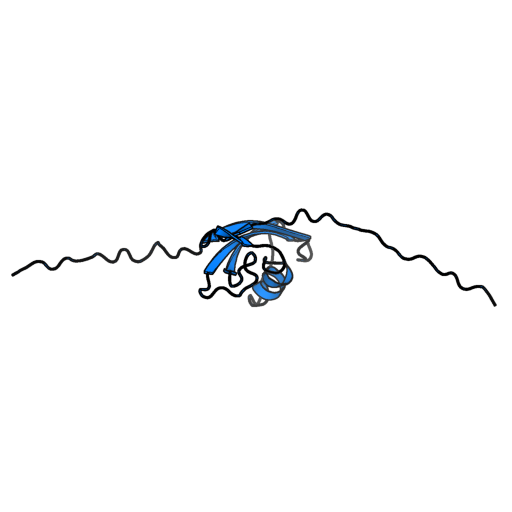.968 -2.255 2.584 1.00 90.06 89 PHE A N 1
ATOM 724 C CA . PHE A 1 89 ? -5.833 -2.384 3.743 1.00 90.06 89 PHE A CA 1
ATOM 725 C C . PHE A 1 89 ? -5.259 -1.584 4.906 1.00 90.06 89 PHE A C 1
ATOM 727 O O . PHE A 1 89 ? -4.087 -1.730 5.250 1.00 90.06 89 PHE A O 1
ATOM 734 N N . ALA A 1 90 ? -6.098 -0.767 5.534 1.00 89.75 90 ALA A N 1
ATOM 735 C CA . ALA A 1 90 ? -5.736 -0.045 6.739 1.00 89.75 90 ALA A CA 1
ATOM 736 C C . ALA A 1 90 ? -6.842 -0.120 7.795 1.00 89.75 90 ALA A C 1
ATOM 738 O O . ALA A 1 90 ? -8.034 -0.006 7.489 1.00 89.75 90 ALA A O 1
ATOM 739 N N . GLU A 1 91 ? -6.433 -0.269 9.055 1.00 91.12 91 GLU A N 1
ATOM 740 C CA . GLU A 1 91 ? -7.313 -0.110 10.212 1.00 91.12 91 GLU A CA 1
ATOM 741 C C . GLU A 1 91 ? -6.908 1.113 11.022 1.00 91.12 91 GLU A C 1
ATOM 743 O O . GLU A 1 91 ? -5.727 1.340 11.288 1.00 91.12 91 GLU A O 1
ATOM 748 N N . PHE A 1 92 ? -7.905 1.869 11.462 1.00 87.44 92 PHE A N 1
ATOM 749 C CA . PHE A 1 92 ? -7.735 3.091 12.228 1.00 87.44 92 PHE A CA 1
ATOM 750 C C . PHE A 1 92 ? -8.412 2.961 13.580 1.00 87.44 92 PHE A C 1
ATOM 752 O O . PHE A 1 92 ? -9.507 2.401 13.704 1.00 87.44 92 PHE A O 1
ATOM 759 N N . ASP A 1 93 ? -7.761 3.497 14.603 1.00 84.12 93 ASP A N 1
ATOM 760 C CA . ASP A 1 93 ? -8.370 3.591 15.916 1.00 84.12 93 ASP A CA 1
ATOM 761 C C . ASP A 1 93 ? -9.436 4.705 15.962 1.00 84.12 93 ASP A C 1
ATOM 763 O O . ASP A 1 93 ? -9.634 5.486 15.027 1.00 84.12 93 ASP A O 1
ATOM 767 N N . GLY A 1 94 ? -10.143 4.808 17.088 1.00 77.81 94 GLY A N 1
ATOM 768 C CA . GLY A 1 94 ? -11.151 5.854 17.292 1.00 77.81 94 GLY A CA 1
ATOM 769 C C . GLY A 1 94 ? -10.594 7.285 17.361 1.00 77.81 94 GLY A C 1
ATOM 770 O O . GLY A 1 94 ? -11.381 8.218 17.525 1.00 77.81 94 GLY A O 1
ATOM 771 N N .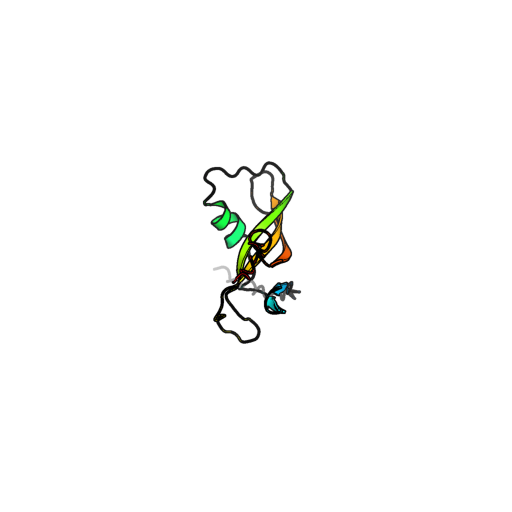 LYS A 1 95 ? -9.271 7.470 17.278 1.00 82.00 95 LYS A N 1
ATOM 772 C CA . LYS A 1 95 ? -8.575 8.763 17.268 1.00 82.00 95 LYS A CA 1
ATOM 773 C C . LYS A 1 95 ? -8.062 9.137 15.874 1.00 82.00 95 LYS A C 1
ATOM 775 O O . LYS A 1 95 ? -7.702 10.294 15.674 1.00 82.00 95 LYS A O 1
ATOM 780 N N . GLY A 1 96 ? -8.108 8.206 14.920 1.00 76.94 96 GLY A N 1
ATOM 781 C CA . GLY A 1 96 ? -7.628 8.389 13.553 1.00 76.94 96 GLY A CA 1
ATOM 782 C C . GLY A 1 96 ? -6.194 7.908 13.325 1.00 76.94 96 GLY A C 1
ATOM 783 O O . GLY A 1 96 ? -5.669 8.134 12.239 1.00 76.94 96 GLY A O 1
ATOM 784 N N . ASP A 1 97 ? -5.576 7.234 14.299 1.00 82.62 97 ASP A N 1
ATOM 785 C CA . ASP A 1 97 ? -4.242 6.653 14.150 1.00 82.62 97 ASP A CA 1
ATOM 786 C C . ASP A 1 97 ? -4.330 5.314 13.399 1.00 82.62 97 ASP A C 1
ATOM 788 O O . ASP A 1 97 ? -5.149 4.452 13.733 1.00 82.62 97 ASP A O 1
ATOM 792 N N . CYS A 1 98 ? -3.481 5.122 12.383 1.00 87.31 98 CYS A N 1
ATOM 793 C CA . CYS A 1 98 ? -3.396 3.869 11.628 1.00 87.31 98 CYS A CA 1
ATOM 794 C C . CYS A 1 98 ? -2.721 2.792 12.490 1.00 87.31 98 CYS A C 1
ATOM 796 O O . CYS A 1 98 ? -1.557 2.929 12.864 1.00 87.31 98 CYS A O 1
ATOM 798 N N . THR A 1 99 ? -3.438 1.715 12.802 1.00 87.81 99 THR A N 1
ATOM 799 C CA . THR A 1 99 ? -2.963 0.622 13.670 1.00 87.81 99 THR A CA 1
ATOM 800 C C . THR A 1 99 ? -2.621 -0.653 12.905 1.00 87.81 99 THR A C 1
ATOM 802 O O . THR A 1 99 ? -1.807 -1.444 13.377 1.00 87.81 99 THR A O 1
ATOM 805 N N . VAL A 1 100 ? -3.197 -0.836 11.715 1.00 90.81 100 VAL A N 1
ATOM 806 C CA . VAL A 1 100 ? -2.873 -1.922 10.779 1.00 90.81 100 VAL A CA 1
ATOM 807 C C . VAL A 1 100 ? -2.674 -1.310 9.402 1.00 90.81 100 VAL A C 1
ATOM 809 O O . VAL A 1 100 ? -3.442 -0.428 9.021 1.00 90.81 100 VAL A O 1
ATOM 812 N N . PHE A 1 101 ? -1.656 -1.766 8.677 1.00 88.88 101 PHE A N 1
ATOM 813 C CA . PHE A 1 101 ? -1.372 -1.343 7.311 1.00 88.88 101 PHE A CA 1
ATOM 814 C C . PHE A 1 101 ? -0.760 -2.506 6.543 1.00 88.88 101 PHE A C 1
ATOM 816 O O . PHE A 1 101 ? 0.354 -2.930 6.850 1.00 88.88 101 PHE A O 1
ATOM 823 N N . ASP A 1 102 ? -1.482 -2.981 5.536 1.00 89.00 102 ASP A N 1
ATOM 824 C CA . ASP A 1 102 ? -1.071 -4.101 4.704 1.00 89.00 102 ASP A CA 1
ATOM 825 C C . ASP A 1 102 ? -1.279 -3.754 3.231 1.00 89.00 102 ASP A C 1
ATOM 827 O O . ASP A 1 102 ? -2.365 -3.349 2.811 1.00 89.00 102 ASP A O 1
ATOM 831 N N . ILE A 1 103 ? -0.238 -3.952 2.424 1.00 87.06 103 ILE A N 1
ATOM 832 C CA . ILE A 1 103 ? -0.373 -3.951 0.968 1.00 87.06 103 ILE A CA 1
ATOM 833 C C . ILE A 1 103 ? -0.980 -5.302 0.596 1.00 87.06 103 ILE A C 1
ATOM 835 O O . ILE A 1 103 ? -0.394 -6.349 0.862 1.00 87.06 103 ILE A O 1
ATOM 839 N N . LEU A 1 104 ? -2.172 -5.287 0.015 1.00 87.69 104 LEU A N 1
ATOM 840 C CA . LEU A 1 104 ? -2.850 -6.502 -0.423 1.00 87.69 104 LEU A CA 1
ATOM 841 C C . LEU A 1 104 ? -2.376 -6.926 -1.814 1.00 87.69 104 LEU A C 1
ATOM 843 O O . LEU A 1 104 ? -2.243 -8.116 -2.087 1.00 87.69 104 LEU A O 1
ATOM 847 N N . GLU A 1 105 ? -2.136 -5.951 -2.691 1.00 86.81 105 GLU A N 1
ATOM 848 C CA . GLU A 1 105 ? -1.857 -6.183 -4.107 1.00 86.81 105 GLU A CA 1
ATOM 849 C C . GLU A 1 105 ? -1.149 -4.975 -4.738 1.00 86.81 105 GLU A C 1
ATOM 851 O O . GLU A 1 105 ? -1.344 -3.842 -4.297 1.00 86.81 105 GLU A O 1
ATOM 856 N N . ILE A 1 106 ? -0.367 -5.215 -5.796 1.00 85.25 106 ILE A N 1
ATOM 857 C CA . ILE A 1 106 ? 0.171 -4.182 -6.692 1.00 85.25 106 ILE A CA 1
ATOM 858 C C . ILE A 1 106 ? -0.290 -4.505 -8.117 1.00 85.25 106 ILE A C 1
ATOM 860 O O . ILE A 1 106 ? -0.062 -5.612 -8.603 1.00 85.25 106 ILE A O 1
ATOM 864 N N . ARG A 1 107 ? -0.929 -3.538 -8.779 1.00 86.06 107 ARG A N 1
ATOM 865 C CA . ARG A 1 107 ? -1.488 -3.631 -10.137 1.00 86.06 107 ARG A CA 1
ATOM 866 C C . ARG A 1 107 ? -0.843 -2.605 -11.067 1.00 86.06 107 ARG A C 1
ATOM 868 O O . ARG A 1 107 ? -0.283 -1.614 -10.601 1.00 86.06 107 ARG A O 1
ATOM 875 N N . SER A 1 108 ? -0.909 -2.842 -12.374 1.00 82.75 108 SER A N 1
ATOM 876 C CA . SER A 1 108 ? -0.536 -1.848 -13.382 1.00 82.75 108 SER A CA 1
ATOM 877 C C . SER A 1 108 ? -1.531 -0.687 -13.365 1.00 82.75 108 SER A C 1
ATOM 879 O O . SER A 1 108 ? -2.729 -0.880 -13.153 1.00 82.75 108 SER A O 1
ATOM 881 N N . CYS A 1 109 ? -1.037 0.529 -13.584 1.00 75.12 109 CYS A N 1
ATOM 882 C CA . CYS A 1 109 ? -1.881 1.693 -13.828 1.00 75.12 109 CYS A CA 1
ATOM 883 C C . CYS A 1 109 ? -2.210 1.776 -15.327 1.00 75.12 109 CYS A C 1
ATOM 885 O O . CYS A 1 109 ? -1.843 2.735 -16.005 1.00 75.12 109 CYS A O 1
ATOM 887 N N . ASP A 1 110 ? -2.843 0.739 -15.879 1.00 66.94 110 ASP A N 1
ATOM 888 C CA . ASP A 1 110 ? -3.193 0.739 -17.297 1.00 66.94 110 ASP A CA 1
ATOM 889 C C . ASP A 1 110 ? -4.334 1.733 -17.521 1.00 66.94 110 ASP A C 1
ATOM 891 O O . ASP A 1 110 ? -5.482 1.501 -17.146 1.00 66.94 110 ASP A O 1
ATOM 895 N N . THR A 1 111 ? -4.026 2.852 -18.175 1.00 57.19 111 THR A N 1
ATOM 896 C CA . THR A 1 111 ? -5.044 3.762 -18.723 1.00 57.19 111 THR A CA 1
ATOM 897 C C . THR A 1 111 ? -5.524 3.235 -20.084 1.00 57.19 111 THR A C 1
ATOM 899 O O . THR A 1 111 ? -5.697 3.986 -21.036 1.00 57.19 111 THR A O 1
ATOM 902 N N . GLU A 1 112 ? -5.710 1.924 -20.217 1.00 50.91 112 GLU A N 1
ATOM 903 C CA . GLU A 1 112 ? -6.007 1.247 -21.486 1.00 50.91 112 GLU A CA 1
ATOM 904 C C . GLU A 1 112 ? -7.522 1.046 -21.675 1.00 50.91 112 GLU A C 1
ATOM 906 O O . GLU A 1 112 ? -7.981 -0.042 -22.004 1.00 50.91 112 GLU A O 1
ATOM 911 N N . ASP A 1 113 ? -8.322 2.099 -21.471 1.00 47.75 113 ASP A N 1
ATOM 912 C CA . ASP A 1 113 ? -9.758 2.076 -21.815 1.00 47.75 113 ASP A CA 1
ATOM 913 C C . ASP A 1 113 ? -10.228 3.281 -22.648 1.00 47.75 113 ASP A C 1
ATOM 915 O O . ASP A 1 113 ? -11.406 3.400 -22.987 1.00 47.75 113 ASP A O 1
ATOM 919 N N . SER A 1 114 ? -9.332 4.181 -23.061 1.00 45.34 114 SER A N 1
ATOM 920 C CA . SER A 1 114 ? -9.738 5.346 -23.850 1.00 45.34 114 SER A CA 1
ATOM 921 C C . SER A 1 114 ? -8.662 5.782 -24.832 1.00 45.34 114 SER A C 1
ATOM 923 O O . SER A 1 114 ? -8.082 6.835 -24.630 1.00 45.34 114 SER A O 1
ATOM 925 N N . MET A 1 115 ? -8.423 4.994 -25.886 1.00 45.72 115 MET A N 1
ATOM 926 C CA . MET A 1 115 ? -8.334 5.451 -27.290 1.00 45.72 115 MET A CA 1
ATOM 927 C C . MET A 1 115 ? -8.289 4.235 -28.232 1.00 45.72 115 MET A C 1
ATOM 929 O O . MET A 1 115 ? -7.309 3.984 -28.925 1.00 45.72 115 MET A O 1
ATOM 933 N N . LYS A 1 116 ? -9.409 3.508 -28.364 1.00 44.72 116 LYS A N 1
ATOM 934 C CA . LYS A 1 116 ? -9.731 2.900 -29.668 1.00 44.72 116 LYS A CA 1
ATOM 935 C C . LYS A 1 116 ? -10.175 4.017 -30.615 1.00 44.72 116 LYS A C 1
ATOM 937 O O . LYS A 1 116 ? -11.339 4.084 -31.008 1.00 44.72 116 LYS A O 1
ATOM 942 N N . GLU A 1 117 ? -9.266 4.920 -30.977 1.00 46.12 117 GLU A N 1
ATOM 943 C CA . GLU A 1 117 ? -9.503 5.849 -32.079 1.00 46.12 117 GLU A CA 1
ATOM 944 C C . GLU A 1 117 ? -9.203 5.115 -33.390 1.00 46.12 117 GLU A C 1
ATOM 946 O O . GLU A 1 117 ? -8.106 5.111 -33.934 1.00 46.12 117 GLU A O 1
ATOM 951 N N . LYS A 1 118 ? -10.220 4.355 -33.800 1.00 44.91 118 LYS A N 1
ATOM 952 C CA . LYS A 1 118 ? -10.641 4.086 -35.175 1.00 44.91 118 LYS A CA 1
ATOM 953 C C . LYS A 1 118 ? -9.613 4.479 -36.250 1.00 44.91 118 LYS A C 1
ATOM 955 O O . LYS A 1 118 ? -9.629 5.597 -36.757 1.00 44.91 118 LYS A O 1
ATOM 960 N N . SER A 1 119 ? -8.804 3.515 -36.677 1.00 46.66 119 SER A N 1
ATOM 961 C CA . SER A 1 119 ? -8.115 3.567 -37.965 1.00 46.66 119 SER A CA 1
ATOM 962 C C . SER A 1 119 ? -9.181 3.709 -39.061 1.00 46.66 119 SER A C 1
ATOM 964 O O . SER A 1 119 ? -9.893 2.754 -39.365 1.00 46.66 119 SER A O 1
ATOM 966 N N . MET A 1 120 ? -9.367 4.911 -39.608 1.00 49.56 120 MET A N 1
ATOM 967 C CA . MET A 1 120 ? -9.996 5.055 -40.917 1.00 49.56 120 MET A CA 1
ATOM 968 C C . MET A 1 120 ? -8.902 4.809 -41.946 1.00 49.56 120 MET A C 1
ATOM 970 O O . MET A 1 120 ? -8.069 5.674 -42.206 1.00 49.56 120 MET A O 1
ATOM 974 N N . GLU A 1 121 ? -8.895 3.596 -42.486 1.00 54.12 121 GLU A N 1
ATOM 975 C CA . GLU A 1 121 ? -8.294 3.318 -43.782 1.00 54.12 121 GLU A CA 1
ATOM 976 C C . GLU A 1 121 ? -8.951 4.263 -44.794 1.00 54.12 121 GLU A C 1
ATOM 978 O O . GLU A 1 121 ? -10.157 4.198 -45.035 1.00 54.12 121 GLU A O 1
ATOM 983 N N . VAL A 1 122 ? -8.168 5.193 -45.336 1.00 54.25 122 VAL A N 1
ATOM 984 C CA . VAL A 1 122 ? -8.538 5.910 -46.553 1.00 54.25 122 VAL A CA 1
ATOM 985 C C . VAL A 1 122 ? -7.931 5.113 -47.699 1.00 54.25 122 VAL A C 1
ATOM 987 O O . VAL A 1 122 ? -6.804 5.368 -48.113 1.00 54.25 122 VAL A O 1
ATOM 990 N N . GLU A 1 123 ? -8.668 4.117 -48.178 1.00 62.53 123 GLU A N 1
ATOM 991 C CA . GLU A 1 123 ? -8.600 3.751 -49.589 1.00 62.53 123 GLU A CA 1
ATOM 992 C C . GLU A 1 123 ? -9.725 4.502 -50.296 1.00 62.53 123 GLU A C 1
ATOM 994 O O . GLU A 1 123 ? -10.895 4.226 -50.043 1.00 62.53 123 GLU A O 1
ATOM 999 N N . ASP A 1 124 ? -9.373 5.462 -51.153 1.00 55.03 124 ASP A N 1
ATOM 1000 C CA . ASP A 1 124 ? -10.139 5.696 -52.377 1.00 55.03 124 ASP A CA 1
ATOM 1001 C C . ASP A 1 124 ? -9.339 6.544 -53.381 1.00 55.03 124 ASP A C 1
ATOM 1003 O O . ASP A 1 124 ? -8.892 7.648 -53.047 1.00 55.03 124 ASP A O 1
ATOM 1007 N N . GLY A 1 125 ? -9.219 6.035 -54.614 1.00 46.91 125 GLY A N 1
ATOM 1008 C CA . GLY A 1 125 ? -8.943 6.811 -55.835 1.00 46.91 125 GLY A CA 1
ATOM 1009 C C . GLY A 1 125 ? -7.608 6.590 -56.529 1.00 46.91 125 GLY A C 1
ATOM 1010 O O . GLY A 1 125 ? -6.788 7.532 -56.481 1.00 46.91 125 GLY A O 1
#

Mean predicted aligned error: 14.99 Å

Radius of gyration: 22.9 Å; Cα contacts (8 Å, |Δi|>4): 157; chains: 1; bounding box: 44×32×104 Å

Solvent-accessible surface area (backbone atoms only — not comparable to full-atom values): 8392 Å² total; per-residue (Å²): 138,86,79,87,81,85,81,74,86,86,83,81,79,88,74,82,72,80,68,76,69,46,49,40,70,82,81,68,45,60,43,37,88,87,81,48,90,46,67,59,61,52,54,59,54,54,44,56,78,47,91,79,78,77,85,87,59,54,62,47,76,48,78,44,82,45,73,51,47,66,36,67,90,77,74,40,72,45,95,66,74,41,58,28,31,35,36,33,39,39,29,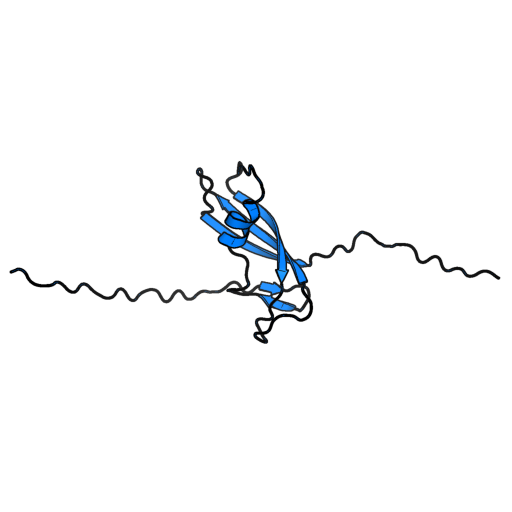36,49,100,85,69,51,76,79,43,80,43,80,77,46,63,40,64,60,74,79,83,84,75,77,91,74,73,84,74,80,83,84,83,136

Secondary structure (DSSP, 8-state):
-PPP---------------PPEE-TTT--EE-TTTS--HIIIIIITGGGSTT----SSEEEEEEEEEEEEETTTTEEEEEEEEEEEEEEEEE-TTS-EEEEEEEEEEE---TTS-----------

Sequence (125 aa):
MPKRNKSSRHTSEKDTDKRARFVCPVYGKSVSRPHLLDVQSVIIEGWYFVQRTRIVIPKVVFEHESIHCHDEEEDIGLEELHTVIAVIFAEFDGKGDCTVFDILEIRSCDTEDSMKEKSMEVEDG

Nearest PDB structures (foldseek):
  3da3-assembly1_A  TM=4.696E-01  e=8.537E+00  Escherichia coli
  6suf-assembly1_E  TM=4.286E-01  e=7.623E+00  Photorhabdus luminescens
  3ica-assembly1_A  TM=2.694E-01  e=4.326E+00  Porphyromonas gingivalis